Protein AF-A0A7S2YYM2-F1 (afdb_monomer)

Mean predicted aligned error: 9.31 Å

Secondary structure (DSSP, 8-state):
-PPPPPTTTTS-HHHHHHTTT--HHHH--GGG-HHHHHHHHHHHHHHTTSSS-S---S-GGG-HHHHHHHHHHHHHHHHHHHHHHHHHHHHHHHTTT-TTHHHH--SHHHHHHHHHHH----

Organism: NCBI:txid464258

InterPro domains:
  IPR002687 Nop domain [PF01798] (78-121)
  IPR012976 NOSIC [SM00931] (68-120)
  IPR027105 U4/U6 small nuclear ribonucleoprotein Prp31 [PTHR13904] (22-121)
  IPR036070 Nop domain superfamily [SSF89124] (62-121)

Sequence (122 aa):
GANPPPAGAGGDPAAAAFFLGKDVSEVSQLSGSDEYKALLQKVAEASKGKAVARAWTGPATEDPAYRLVLDCNETALEIENEVVNLHTFARGKYKPKFPELETLVHHPVDYARVVKKIGNET

Structure (mmCIF, N/CA/C/O backbone):
data_AF-A0A7S2YYM2-F1
#
_entry.id   AF-A0A7S2YYM2-F1
#
loop_
_atom_site.group_PDB
_atom_site.id
_atom_site.type_symbol
_atom_site.label_atom_id
_atom_site.label_alt_id
_atom_site.label_comp_id
_atom_site.label_asym_id
_atom_site.label_entity_id
_atom_site.label_seq_id
_atom_site.pdbx_PDB_ins_code
_atom_site.Cartn_x
_atom_site.Cartn_y
_atom_site.Cartn_z
_atom_site.occupancy
_atom_site.B_iso_or_equiv
_atom_site.auth_seq_id
_atom_site.auth_comp_id
_atom_site.auth_asym_id
_atom_site.auth_atom_id
_atom_site.pdbx_PDB_model_num
ATOM 1 N N . GLY A 1 1 ? -3.454 21.615 -3.574 1.00 36.00 1 GLY A N 1
ATOM 2 C CA . GLY A 1 1 ? -2.270 21.622 -2.701 1.00 36.00 1 GLY A CA 1
ATOM 3 C C . GLY A 1 1 ? -2.669 21.098 -1.345 1.00 36.00 1 GLY A C 1
ATOM 4 O O . GLY A 1 1 ? -3.088 21.885 -0.511 1.00 36.00 1 GLY A O 1
ATOM 5 N N . ALA A 1 2 ? -2.630 19.781 -1.163 1.00 43.91 2 ALA A N 1
ATOM 6 C CA . ALA A 1 2 ? -2.796 19.164 0.146 1.00 43.91 2 ALA A CA 1
ATOM 7 C C . ALA A 1 2 ? -1.392 18.934 0.711 1.00 43.91 2 ALA A C 1
ATOM 9 O O . ALA A 1 2 ? -0.529 18.407 0.013 1.00 43.91 2 ALA A O 1
ATOM 10 N N . ASN A 1 3 ? -1.150 19.408 1.930 1.00 47.50 3 ASN A N 1
ATOM 11 C CA . ASN A 1 3 ? 0.111 19.183 2.624 1.00 47.50 3 ASN A CA 1
ATOM 12 C C . ASN A 1 3 ? 0.214 17.670 2.898 1.00 47.50 3 ASN A C 1
ATOM 14 O O . ASN A 1 3 ? -0.735 17.132 3.486 1.00 47.50 3 ASN A O 1
ATOM 18 N N . PRO A 1 4 ? 1.267 16.968 2.438 1.00 52.34 4 PRO A N 1
ATOM 19 C CA . PRO A 1 4 ? 1.390 15.538 2.678 1.00 52.34 4 PRO A CA 1
ATOM 20 C C . PRO A 1 4 ? 1.364 15.259 4.188 1.00 52.34 4 PRO A C 1
ATOM 22 O O . PRO A 1 4 ? 1.848 16.082 4.975 1.00 52.34 4 PRO A O 1
ATOM 25 N N . PRO A 1 5 ? 0.769 14.134 4.626 1.00 54.03 5 PRO A N 1
ATOM 26 C CA . PRO A 1 5 ? 0.827 13.750 6.028 1.00 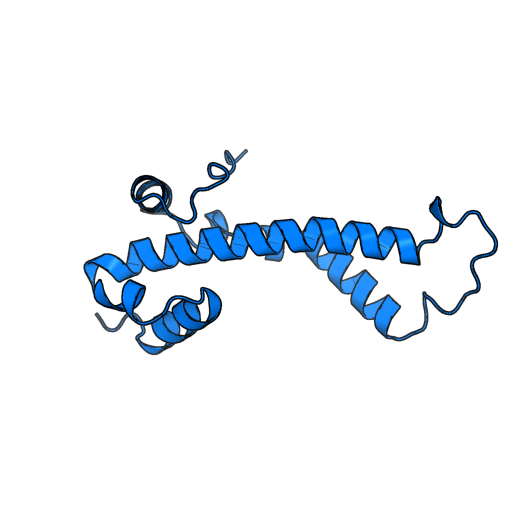54.03 5 PRO A CA 1
ATOM 27 C C . PRO A 1 5 ? 2.297 13.638 6.468 1.00 54.03 5 PRO A C 1
ATOM 29 O O . PRO A 1 5 ? 3.151 13.260 5.661 1.00 54.03 5 PRO A O 1
ATOM 32 N N . PRO A 1 6 ? 2.618 13.978 7.729 1.00 51.97 6 PRO A N 1
ATOM 33 C CA . PRO A 1 6 ? 3.987 13.909 8.218 1.00 51.97 6 PRO A CA 1
ATOM 34 C C . PRO A 1 6 ? 4.531 12.484 8.057 1.00 51.97 6 PRO A C 1
ATOM 36 O O . PRO A 1 6 ? 3.915 11.514 8.507 1.00 51.97 6 PRO A O 1
ATOM 39 N N . ALA A 1 7 ? 5.687 12.365 7.402 1.00 45.94 7 ALA A N 1
ATOM 40 C CA . ALA A 1 7 ? 6.389 11.098 7.247 1.00 45.94 7 ALA A CA 1
ATOM 41 C C . ALA A 1 7 ? 6.653 10.491 8.638 1.00 45.94 7 ALA A C 1
ATOM 43 O O . ALA A 1 7 ? 7.264 11.136 9.488 1.00 45.94 7 ALA A O 1
ATOM 44 N N . GLY A 1 8 ? 6.154 9.275 8.888 1.00 48.75 8 GLY A N 1
ATOM 45 C CA . GLY A 1 8 ? 6.271 8.599 10.192 1.00 48.75 8 GLY A CA 1
ATOM 46 C C . GLY A 1 8 ? 5.006 8.588 11.065 1.00 48.75 8 GLY A C 1
ATOM 47 O O . GLY A 1 8 ? 5.042 8.088 12.185 1.00 48.75 8 GLY A O 1
ATOM 48 N N . ALA A 1 9 ? 3.866 9.055 10.553 1.00 50.94 9 ALA A N 1
ATOM 49 C CA . ALA A 1 9 ? 2.562 9.081 11.231 1.00 50.94 9 ALA A CA 1
ATOM 50 C C . ALA A 1 9 ? 1.961 7.714 11.655 1.00 50.94 9 ALA A C 1
ATOM 52 O O . ALA A 1 9 ? 0.904 7.681 12.286 1.00 50.94 9 ALA A O 1
ATOM 53 N N . GLY A 1 10 ? 2.587 6.579 11.326 1.00 46.06 10 GLY A N 1
ATOM 54 C CA . GLY A 1 10 ? 2.022 5.237 11.549 1.00 46.06 10 GLY A CA 1
ATOM 55 C C . GLY A 1 10 ? 1.799 4.841 13.018 1.00 46.06 10 GLY A C 1
ATOM 56 O O . GLY A 1 10 ? 1.039 3.912 13.294 1.00 46.06 10 GLY A O 1
ATOM 57 N N . GLY A 1 11 ? 2.430 5.544 13.967 1.00 48.16 11 GLY A N 1
ATOM 58 C CA . GLY A 1 11 ? 2.374 5.216 15.398 1.00 48.16 11 GLY A CA 1
ATOM 59 C C . GLY A 1 11 ? 1.937 6.342 16.340 1.00 48.16 11 GLY A C 1
ATOM 60 O O . GLY A 1 11 ? 1.731 6.072 17.520 1.00 48.16 11 GLY A O 1
ATOM 61 N N . ASP A 1 12 ? 1.792 7.582 15.864 1.00 56.94 12 ASP A N 1
ATOM 62 C CA . ASP A 1 12 ? 1.584 8.738 16.745 1.00 56.94 12 ASP A CA 1
ATOM 63 C C . ASP A 1 12 ? 0.081 9.021 16.975 1.00 56.94 12 ASP A C 1
ATOM 65 O O . ASP A 1 12 ? -0.657 9.235 16.006 1.00 56.94 12 ASP A O 1
ATOM 69 N N . PRO A 1 13 ? -0.417 9.069 18.227 1.00 58.00 13 PRO A N 1
ATOM 70 C CA . PRO A 1 13 ? -1.791 9.487 18.519 1.00 58.00 13 PRO A CA 1
ATOM 71 C C . PRO A 1 13 ? -2.145 10.885 17.976 1.00 58.00 13 PRO A C 1
ATOM 73 O O . PRO A 1 13 ? -3.315 11.130 17.676 1.00 58.00 13 PRO A O 1
ATOM 76 N N . ALA A 1 14 ? -1.173 11.782 17.787 1.00 59.84 14 ALA A N 1
ATOM 77 C CA . ALA A 1 14 ? -1.386 13.081 17.147 1.00 59.84 14 ALA A CA 1
ATOM 78 C C . ALA A 1 14 ? -1.699 12.956 15.643 1.00 59.84 14 ALA A C 1
ATOM 80 O O . ALA A 1 14 ? -2.472 13.749 15.102 1.00 59.84 14 ALA A O 1
ATOM 81 N N . ALA A 1 15 ? -1.176 11.929 14.967 1.00 62.06 15 ALA A N 1
ATOM 82 C CA . ALA A 1 15 ? -1.476 11.677 13.561 1.00 62.06 15 ALA A CA 1
ATOM 83 C C . ALA A 1 15 ? -2.910 11.175 13.349 1.00 62.06 15 ALA A C 1
ATOM 85 O O . ALA A 1 15 ? -3.544 11.527 12.360 1.00 62.06 15 ALA A O 1
ATOM 86 N N . ALA A 1 16 ? -3.474 10.421 14.296 1.00 61.00 16 ALA A N 1
ATOM 87 C CA . ALA A 1 16 ? -4.887 10.040 14.236 1.00 61.00 16 ALA A CA 1
ATOM 88 C C . ALA A 1 16 ? -5.812 11.272 14.267 1.00 61.00 16 ALA A C 1
ATOM 90 O O . ALA A 1 16 ? -6.849 11.285 13.602 1.00 61.00 16 ALA A O 1
ATOM 91 N N . ALA A 1 17 ? -5.414 12.335 14.977 1.00 66.56 17 ALA A N 1
ATOM 92 C CA . ALA A 1 17 ? -6.174 13.578 15.018 1.00 66.56 17 ALA A CA 1
ATOM 93 C C . ALA A 1 17 ? -6.147 14.347 13.685 1.00 66.56 17 ALA A C 1
ATOM 95 O O . ALA A 1 17 ? -7.142 14.971 13.326 1.00 66.56 17 ALA A O 1
ATOM 96 N N . PHE A 1 18 ? -5.063 14.246 12.905 1.00 70.81 18 PHE A N 1
ATOM 97 C CA . PHE A 1 18 ? -4.971 14.830 11.556 1.00 70.81 18 PHE A CA 1
ATOM 98 C C . PHE A 1 18 ? -6.033 14.283 10.588 1.00 70.81 18 PHE A C 1
ATOM 100 O O . PHE A 1 18 ? -6.407 14.942 9.615 1.00 70.81 18 PHE A O 1
ATOM 107 N N . PHE A 1 19 ? -6.512 13.070 10.854 1.00 70.56 19 PHE A N 1
ATOM 108 C CA . PHE A 1 19 ? -7.483 12.359 10.034 1.00 70.56 19 PHE A CA 1
ATOM 109 C C . PHE A 1 19 ? -8.937 12.524 10.513 1.00 70.56 19 PHE A C 1
ATOM 111 O O . PHE A 1 19 ? -9.860 12.049 9.845 1.00 70.56 19 PHE A O 1
ATOM 118 N N . LEU A 1 20 ? -9.171 13.214 11.637 1.00 69.75 20 LEU A N 1
ATOM 119 C CA . LEU A 1 20 ? -10.518 13.529 12.120 1.00 69.75 20 LEU A CA 1
ATOM 120 C C . LEU A 1 20 ? -11.253 14.421 11.111 1.00 69.75 20 LEU A C 1
ATOM 122 O O . LEU A 1 20 ? -10.741 15.451 10.685 1.00 69.75 20 LEU A O 1
ATOM 126 N N . GLY A 1 21 ? -12.472 14.023 10.742 1.00 73.50 21 GLY A N 1
ATOM 127 C CA . GLY A 1 21 ? -13.319 14.771 9.807 1.00 73.50 21 GLY A CA 1
ATOM 128 C C . GLY A 1 21 ? -12.967 14.613 8.326 1.00 73.50 21 GLY A C 1
ATOM 129 O O . GLY A 1 21 ? -13.702 15.140 7.503 1.00 73.50 21 GLY A O 1
ATOM 130 N N . LYS A 1 22 ? -11.906 13.868 7.986 1.00 80.94 22 LYS A N 1
ATOM 131 C CA . LYS A 1 22 ? -11.554 13.564 6.593 1.00 80.94 22 LYS A CA 1
ATOM 132 C C . LYS A 1 22 ? -12.325 12.364 6.052 1.00 80.94 22 LYS A C 1
ATOM 134 O O . LYS A 1 22 ? -12.700 11.447 6.805 1.00 80.94 22 LYS A O 1
ATOM 139 N N . ASP A 1 23 ? -12.485 12.354 4.737 1.00 84.06 23 ASP A N 1
ATOM 140 C CA . ASP A 1 23 ? -12.929 11.196 3.967 1.00 84.06 23 ASP A CA 1
ATOM 141 C C . ASP A 1 23 ? -11.752 10.415 3.374 1.00 84.06 23 ASP A C 1
ATOM 143 O O . ASP A 1 23 ? -10.638 10.916 3.230 1.00 84.06 23 ASP A O 1
ATOM 147 N N . VAL A 1 24 ? -11.998 9.155 3.008 1.00 83.06 24 VAL A N 1
ATOM 148 C CA . VAL A 1 24 ? -10.960 8.249 2.479 1.00 83.06 24 VAL A CA 1
ATOM 149 C C . VAL A 1 24 ? -10.282 8.824 1.230 1.00 83.06 24 VAL A C 1
ATOM 151 O O . VAL A 1 24 ? -9.072 8.684 1.083 1.00 83.06 24 VAL A O 1
ATOM 154 N N . SER A 1 25 ? -11.027 9.529 0.375 1.00 81.88 25 SER A N 1
ATOM 155 C CA . SER A 1 25 ? -10.508 10.187 -0.835 1.00 81.88 25 SER A CA 1
ATOM 156 C C . SER A 1 25 ? -9.526 11.331 -0.559 1.00 81.88 25 SER A C 1
ATOM 158 O O . SER A 1 25 ? -8.786 11.739 -1.449 1.00 81.88 25 SER A O 1
ATOM 160 N N . GLU A 1 26 ? -9.518 11.879 0.656 1.00 82.31 26 GLU A N 1
ATOM 161 C CA . GLU A 1 26 ? -8.543 12.891 1.080 1.00 82.31 26 GLU A CA 1
ATOM 162 C C . GLU A 1 26 ? -7.286 12.269 1.702 1.00 82.31 26 GLU A C 1
ATOM 164 O O . GLU A 1 26 ? -6.290 12.961 1.912 1.00 82.31 26 GLU A O 1
ATOM 169 N N . VAL A 1 27 ? -7.341 10.976 2.030 1.00 81.81 27 VAL A N 1
ATOM 170 C CA . VAL A 1 27 ? -6.273 10.227 2.709 1.00 81.81 27 VAL A CA 1
ATOM 171 C C . VAL A 1 27 ? -5.526 9.303 1.747 1.00 81.81 27 VAL A C 1
ATOM 173 O O . VAL A 1 27 ? -4.347 9.038 1.962 1.00 81.81 27 VAL A O 1
ATOM 176 N N . SER A 1 28 ? -6.196 8.844 0.689 1.00 85.69 28 SER A N 1
ATOM 177 C CA . SER A 1 28 ? -5.627 8.044 -0.395 1.00 85.69 28 SER A CA 1
ATOM 178 C C . SER A 1 28 ? -6.031 8.655 -1.732 1.00 85.69 28 SER A C 1
ATOM 180 O O . SER A 1 28 ? -7.216 8.820 -2.025 1.00 85.69 28 SER A O 1
ATOM 182 N N . GLN A 1 29 ? -5.027 9.019 -2.523 1.00 88.75 29 GLN A N 1
ATOM 183 C CA . GLN A 1 29 ? -5.185 9.663 -3.828 1.00 88.75 29 GLN A CA 1
ATOM 184 C C . GLN A 1 29 ? -4.483 8.876 -4.936 1.00 88.75 29 GLN A C 1
ATOM 186 O O . GLN A 1 29 ? -4.901 8.963 -6.090 1.00 88.75 29 GLN A O 1
ATOM 191 N N . LEU A 1 30 ? -3.479 8.064 -4.589 1.00 87.69 30 LEU A N 1
ATOM 192 C CA . LEU A 1 30 ? -2.657 7.302 -5.525 1.00 87.69 30 LEU A CA 1
ATOM 193 C C . LEU A 1 30 ? -3.503 6.389 -6.406 1.00 87.69 30 LEU A C 1
ATOM 195 O O . LEU A 1 30 ? -3.410 6.441 -7.625 1.00 87.69 30 LEU A O 1
ATOM 199 N N . SER A 1 31 ? -4.402 5.605 -5.807 1.00 84.06 31 SER A N 1
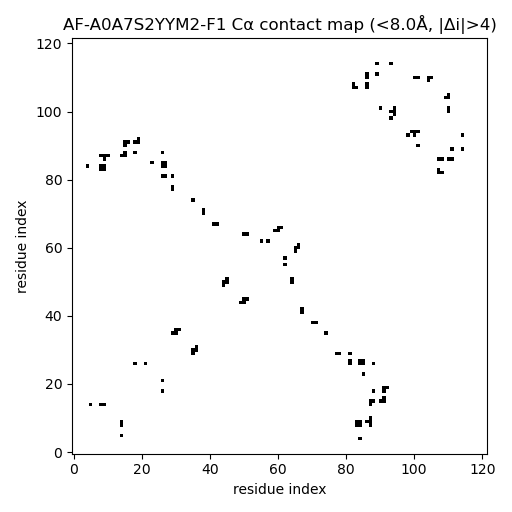ATOM 200 C CA . SER A 1 31 ? -5.275 4.692 -6.561 1.00 84.06 31 SER A CA 1
ATOM 201 C C . SER A 1 31 ? -6.178 5.404 -7.583 1.00 84.06 31 SER A C 1
ATOM 203 O O . SER A 1 31 ? -6.595 4.806 -8.578 1.00 84.06 31 SER A O 1
ATOM 205 N N . GLY A 1 32 ? -6.470 6.687 -7.350 1.00 85.50 32 GLY A N 1
ATOM 206 C CA . GLY A 1 32 ? -7.246 7.541 -8.241 1.00 85.50 32 GLY A CA 1
ATOM 207 C C . GLY A 1 32 ? -6.412 8.284 -9.285 1.00 85.50 32 GLY A C 1
ATOM 208 O O . GLY A 1 32 ? -7.009 8.798 -10.237 1.00 85.50 32 GLY A O 1
ATOM 209 N N . SER A 1 33 ? -5.083 8.334 -9.140 1.00 91.38 33 SER A N 1
ATOM 210 C CA . SER A 1 33 ? -4.209 9.118 -10.012 1.00 91.38 33 SER A CA 1
ATOM 211 C C . SER A 1 33 ? -4.091 8.504 -11.404 1.00 91.38 33 SER A C 1
ATOM 213 O O . SER A 1 33 ? -4.211 7.289 -11.605 1.00 91.38 33 SER A O 1
ATOM 215 N N . ASP A 1 34 ? -3.891 9.364 -12.398 1.00 91.69 34 ASP A N 1
ATOM 216 C CA . ASP A 1 34 ? -3.727 8.911 -13.774 1.00 91.69 34 ASP A CA 1
ATOM 217 C C . ASP A 1 34 ? -2.347 8.280 -13.987 1.00 91.69 34 ASP A C 1
ATOM 219 O O . ASP A 1 34 ? -2.240 7.329 -14.765 1.00 91.69 34 ASP A O 1
ATOM 223 N N . GLU A 1 35 ? -1.319 8.709 -13.239 1.00 89.69 35 GLU A N 1
ATOM 224 C CA . GLU A 1 35 ? -0.003 8.061 -13.266 1.00 89.69 35 GLU A CA 1
ATOM 225 C C . GLU A 1 35 ? -0.087 6.600 -12.806 1.00 89.69 35 GLU A C 1
ATOM 227 O O . GLU A 1 35 ? 0.422 5.707 -13.488 1.00 89.69 35 GLU A O 1
ATOM 232 N N . TYR A 1 36 ? -0.793 6.335 -11.701 1.00 92.50 36 TYR A N 1
ATOM 233 C CA . TYR A 1 36 ? -0.955 4.991 -11.151 1.00 92.50 36 TYR A CA 1
ATOM 234 C C . TYR A 1 36 ? -1.687 4.059 -12.123 1.00 92.50 36 TYR A C 1
ATOM 236 O O . TYR A 1 36 ? -1.233 2.946 -12.406 1.00 92.50 36 TYR A O 1
ATOM 244 N N . LYS A 1 37 ? -2.800 4.527 -12.705 1.00 93.81 37 LYS A N 1
ATOM 245 C CA . LYS A 1 37 ? -3.563 3.760 -13.707 1.00 93.81 37 LYS A CA 1
ATOM 246 C C . LYS A 1 37 ? -2.723 3.466 -14.948 1.00 93.81 37 LYS A C 1
ATOM 248 O O . LYS A 1 37 ? -2.745 2.339 -15.447 1.00 93.81 37 LYS A O 1
ATOM 253 N N . ALA A 1 38 ? -1.973 4.457 -15.432 1.00 93.62 38 ALA A N 1
ATOM 254 C CA . ALA A 1 38 ? -1.100 4.295 -16.588 1.00 93.62 38 ALA A CA 1
ATOM 255 C C . ALA A 1 38 ? 0.020 3.280 -16.311 1.00 93.62 38 ALA A C 1
ATOM 257 O O . ALA A 1 38 ? 0.317 2.445 -17.168 1.00 93.62 38 ALA A O 1
ATOM 258 N N . LEU A 1 39 ? 0.616 3.303 -15.115 1.00 93.44 39 LEU A N 1
ATOM 259 C CA . LEU A 1 39 ? 1.627 2.329 -14.711 1.00 93.44 39 LEU A CA 1
ATOM 260 C C . LEU A 1 39 ? 1.054 0.909 -14.651 1.00 93.44 39 LEU A C 1
ATOM 262 O O . LEU A 1 39 ? 1.628 -0.005 -15.244 1.00 93.44 39 LEU A O 1
ATOM 266 N N . LEU A 1 40 ? -0.107 0.717 -14.016 1.00 93.62 40 LEU A N 1
ATOM 267 C CA . LEU A 1 40 ? -0.772 -0.589 -13.972 1.00 93.62 40 LEU A CA 1
ATOM 268 C C . LEU A 1 40 ? -1.084 -1.128 -15.373 1.00 93.62 40 LEU A C 1
ATOM 270 O O . LEU A 1 40 ? -0.914 -2.324 -15.621 1.00 93.62 40 LEU A O 1
ATOM 274 N N . GLN A 1 41 ? -1.489 -0.261 -16.306 1.00 92.88 41 GLN A N 1
ATOM 275 C CA . GLN A 1 41 ? -1.687 -0.654 -17.699 1.00 92.88 41 GLN A CA 1
ATOM 276 C C . GLN A 1 41 ? -0.375 -1.134 -18.339 1.00 92.88 41 GLN A C 1
ATOM 278 O O . GLN A 1 41 ? -0.352 -2.221 -18.921 1.00 92.88 41 GLN A O 1
ATOM 283 N N . LYS A 1 42 ? 0.726 -0.385 -18.187 1.00 90.88 42 LYS A N 1
ATOM 284 C CA . LYS A 1 42 ? 2.052 -0.781 -18.702 1.00 90.88 42 LYS A CA 1
ATOM 285 C C . LYS A 1 42 ? 2.506 -2.127 -18.131 1.00 90.88 42 LYS A C 1
ATOM 287 O O . LYS A 1 42 ? 2.976 -2.983 -18.879 1.00 90.88 42 LYS A O 1
ATOM 292 N N . VAL A 1 43 ? 2.319 -2.356 -16.829 1.00 91.81 43 VAL A N 1
ATOM 293 C CA . VAL A 1 43 ? 2.638 -3.635 -16.166 1.00 91.81 43 VAL A CA 1
ATOM 294 C C . VAL A 1 43 ? 1.764 -4.774 -16.704 1.00 91.81 43 VAL A C 1
ATOM 296 O O . VAL A 1 43 ? 2.261 -5.867 -16.995 1.00 91.81 43 VAL A O 1
ATOM 299 N N . ALA A 1 44 ? 0.465 -4.537 -16.898 1.00 91.19 44 ALA A N 1
ATOM 300 C CA . ALA A 1 44 ? -0.455 -5.522 -17.465 1.00 91.19 44 ALA A CA 1
ATOM 301 C C . ALA A 1 44 ? -0.111 -5.883 -18.922 1.00 91.19 44 ALA A C 1
ATOM 303 O O . ALA A 1 44 ? -0.309 -7.020 -19.348 1.00 91.19 44 ALA A O 1
ATOM 304 N N . GLU A 1 45 ? 0.400 -4.936 -19.705 1.00 88.12 45 GLU A N 1
ATOM 305 C CA . GLU A 1 45 ? 0.872 -5.175 -21.072 1.00 88.12 45 GLU A CA 1
ATOM 306 C C . GLU A 1 45 ? 2.220 -5.913 -21.095 1.00 88.12 45 GLU A C 1
ATOM 308 O O . GLU A 1 45 ? 2.392 -6.864 -21.866 1.00 88.12 45 GLU A O 1
ATOM 313 N N . ALA A 1 46 ? 3.151 -5.534 -20.214 1.00 85.75 46 ALA A N 1
ATOM 314 C CA . ALA A 1 46 ? 4.460 -6.169 -20.083 1.00 85.75 46 ALA A CA 1
ATOM 315 C C . ALA A 1 46 ? 4.359 -7.629 -19.611 1.00 85.75 46 ALA A C 1
ATOM 317 O O . ALA A 1 46 ? 4.997 -8.510 -20.189 1.00 85.75 46 ALA A O 1
ATOM 318 N N . SER A 1 47 ? 3.498 -7.907 -18.628 1.00 84.31 47 SER A N 1
ATOM 319 C CA . SER A 1 47 ? 3.255 -9.259 -18.093 1.00 84.31 47 SER A CA 1
ATOM 320 C C . SER A 1 47 ? 2.609 -10.218 -19.100 1.00 84.31 47 SER A C 1
ATOM 322 O O . SER A 1 47 ? 2.782 -11.430 -18.993 1.00 84.31 47 SER A O 1
ATOM 324 N N . LYS A 1 48 ? 1.934 -9.700 -20.135 1.00 84.69 48 LYS A N 1
ATOM 325 C CA . LYS A 1 48 ? 1.404 -10.493 -21.262 1.00 84.69 48 LYS A CA 1
ATOM 326 C C . LYS A 1 48 ? 2.479 -10.899 -22.284 1.00 84.69 48 LYS A C 1
ATOM 328 O O . LYS A 1 48 ? 2.144 -11.461 -23.325 1.00 84.69 48 LYS A O 1
ATOM 333 N N . GLY A 1 49 ? 3.756 -10.597 -22.030 1.00 65.94 49 GLY A N 1
ATOM 334 C CA . GLY A 1 49 ? 4.900 -11.083 -22.811 1.00 65.94 49 GLY A CA 1
ATOM 335 C C . GLY A 1 49 ? 5.161 -10.364 -24.140 1.00 65.94 49 GLY A C 1
ATOM 336 O O . GLY A 1 49 ? 6.089 -10.735 -24.851 1.00 65.94 49 GLY A O 1
ATOM 337 N N . LYS A 1 50 ? 4.387 -9.328 -24.496 1.00 54.50 50 LYS A N 1
ATOM 338 C CA . LYS A 1 50 ? 4.527 -8.630 -25.791 1.00 54.50 50 LYS A CA 1
ATOM 339 C C . LYS A 1 50 ? 5.561 -7.498 -25.799 1.00 54.50 50 LYS A C 1
ATOM 341 O O . LYS A 1 50 ? 6.094 -7.199 -26.862 1.00 54.50 50 LYS A O 1
ATOM 346 N N . ALA A 1 51 ? 5.852 -6.881 -24.652 1.00 53.84 51 ALA A N 1
ATOM 347 C CA . ALA A 1 51 ? 6.752 -5.723 -24.579 1.00 53.84 51 ALA A CA 1
ATOM 348 C C . ALA A 1 51 ? 8.198 -6.084 -24.182 1.00 53.84 51 ALA A C 1
ATOM 350 O O . ALA A 1 51 ? 9.132 -5.450 -24.659 1.00 53.84 51 ALA A O 1
ATOM 351 N N . VAL A 1 52 ? 8.389 -7.129 -23.366 1.00 52.84 52 VAL A N 1
ATOM 352 C CA . VAL A 1 52 ? 9.704 -7.508 -22.797 1.00 52.84 52 VAL A CA 1
ATOM 353 C C . VAL A 1 52 ? 10.489 -8.474 -23.701 1.00 52.84 52 VAL A C 1
ATOM 355 O O . VAL A 1 52 ? 11.696 -8.623 -23.568 1.00 52.84 52 VAL A O 1
ATOM 358 N N . ALA A 1 53 ? 9.824 -9.124 -24.663 1.00 51.31 53 ALA A N 1
ATOM 359 C CA . ALA A 1 53 ? 10.452 -10.115 -25.543 1.00 51.31 53 ALA A CA 1
ATOM 360 C C . ALA A 1 53 ? 11.227 -9.511 -26.730 1.00 51.31 53 ALA A C 1
ATOM 362 O O . ALA A 1 53 ? 11.880 -10.240 -27.478 1.00 51.31 53 ALA A O 1
ATOM 363 N N . ARG A 1 54 ? 11.160 -8.191 -26.945 1.00 59.00 54 ARG A N 1
ATOM 364 C CA . ARG A 1 54 ? 11.955 -7.546 -27.989 1.00 59.00 54 ARG A CA 1
ATOM 365 C C . ARG A 1 54 ? 13.347 -7.318 -27.413 1.00 59.00 54 ARG A C 1
ATOM 367 O O . ARG A 1 54 ? 13.499 -6.456 -26.560 1.00 59.00 54 ARG A O 1
ATOM 374 N N . ALA A 1 55 ? 14.325 -8.115 -27.851 1.00 67.69 55 ALA A N 1
ATOM 375 C CA . ALA A 1 55 ? 15.717 -7.994 -27.424 1.00 67.69 55 ALA A CA 1
ATOM 376 C C . ALA A 1 55 ? 16.174 -6.535 -27.570 1.00 67.69 55 ALA A C 1
ATOM 378 O O . ALA A 1 55 ? 16.372 -6.046 -28.684 1.00 67.69 55 ALA A O 1
ATOM 379 N N . TRP A 1 56 ? 16.251 -5.823 -26.448 1.00 75.69 56 TRP A N 1
ATOM 380 C CA . TRP A 1 56 ? 16.753 -4.463 -26.411 1.00 75.69 56 TRP A CA 1
ATOM 381 C C . TRP A 1 56 ? 18.250 -4.517 -26.705 1.00 75.69 56 TRP A C 1
ATOM 383 O O . TRP A 1 56 ? 19.000 -5.215 -26.028 1.00 75.69 56 TRP A O 1
ATOM 393 N N . THR A 1 57 ? 18.683 -3.828 -27.758 1.00 78.56 57 THR A N 1
ATOM 394 C CA . THR A 1 57 ? 20.081 -3.846 -28.218 1.00 78.56 57 THR A CA 1
ATOM 395 C C . THR A 1 57 ? 20.858 -2.591 -27.816 1.00 78.56 57 THR A C 1
ATOM 397 O O . THR A 1 57 ? 21.996 -2.421 -28.246 1.00 78.56 57 THR A O 1
ATOM 400 N N . GLY A 1 58 ? 20.242 -1.685 -27.050 1.00 81.81 58 GLY A N 1
ATOM 401 C CA . GLY A 1 58 ? 20.864 -0.458 -26.549 1.00 81.81 58 GLY A CA 1
ATOM 402 C C . GLY A 1 58 ? 21.481 -0.622 -25.152 1.00 81.81 58 GLY A C 1
ATOM 403 O O . GLY A 1 58 ? 21.515 -1.727 -24.606 1.00 81.81 58 GLY A O 1
ATOM 404 N N . PRO A 1 59 ? 21.952 0.475 -24.531 1.00 83.62 59 PRO A N 1
ATOM 405 C CA . PRO A 1 59 ? 22.438 0.463 -23.153 1.00 83.62 59 PRO A CA 1
ATOM 406 C C . PRO A 1 59 ? 21.358 -0.018 -22.172 1.00 83.62 59 PRO A C 1
ATOM 408 O O . PRO A 1 59 ? 20.196 0.369 -22.287 1.00 83.62 59 PRO A O 1
ATOM 411 N N . ALA A 1 60 ? 21.734 -0.806 -21.162 1.00 75.62 60 ALA A N 1
ATOM 412 C CA . ALA A 1 60 ? 20.790 -1.331 -20.165 1.00 75.62 60 ALA A CA 1
ATOM 413 C C . ALA A 1 60 ? 20.057 -0.225 -19.373 1.00 75.62 60 ALA A C 1
ATOM 415 O O . ALA A 1 60 ? 18.915 -0.402 -18.965 1.00 75.62 60 ALA A O 1
ATOM 416 N N . THR A 1 61 ? 20.674 0.950 -19.202 1.00 77.44 61 THR A N 1
ATOM 417 C CA . THR A 1 61 ? 20.072 2.128 -18.541 1.00 77.44 61 THR A CA 1
ATOM 418 C C . THR A 1 61 ? 18.914 2.757 -19.324 1.00 77.44 61 THR A C 1
ATOM 420 O O . THR A 1 61 ? 18.181 3.600 -18.795 1.00 77.44 61 THR A O 1
ATOM 423 N N . GLU A 1 62 ? 18.764 2.378 -20.589 1.00 81.56 62 GLU A N 1
ATOM 424 C CA . GLU A 1 62 ? 17.712 2.827 -21.499 1.00 81.56 62 GLU A CA 1
ATOM 425 C C . GLU A 1 62 ? 16.709 1.709 -21.815 1.00 81.56 62 GLU A C 1
ATOM 427 O O . GLU A 1 62 ? 15.753 1.948 -22.547 1.00 81.56 62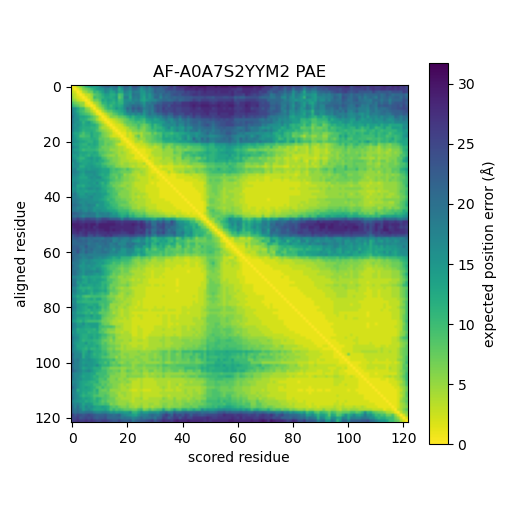 GLU A O 1
ATOM 432 N N . ASP A 1 63 ? 16.893 0.512 -21.242 1.00 85.44 63 ASP 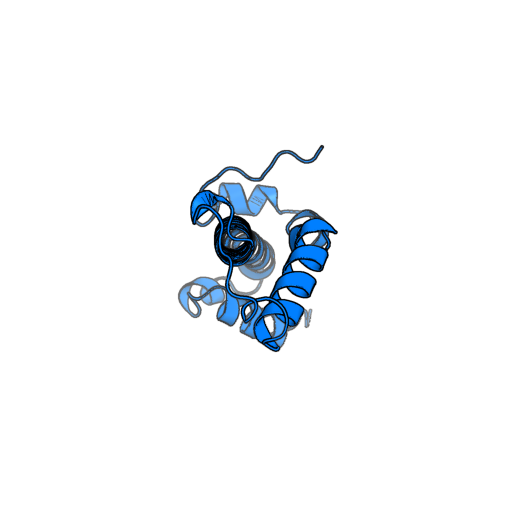A N 1
ATOM 433 C CA . ASP A 1 63 ? 15.966 -0.602 -21.415 1.00 85.44 63 ASP A CA 1
ATOM 434 C C . ASP A 1 63 ? 14.579 -0.220 -20.850 1.00 85.44 63 ASP A C 1
ATOM 436 O O . ASP A 1 63 ? 14.452 0.067 -19.650 1.00 85.44 63 ASP A O 1
ATOM 440 N N . PRO A 1 64 ? 13.519 -0.224 -21.680 1.00 85.06 64 PRO A N 1
ATOM 441 C CA . PRO A 1 64 ? 12.161 0.073 -21.237 1.00 85.06 64 PRO A CA 1
ATOM 442 C C . PRO A 1 64 ? 11.664 -0.842 -20.109 1.00 85.06 64 PRO A C 1
ATOM 444 O O . PRO A 1 64 ? 10.885 -0.396 -19.267 1.00 85.06 64 PRO A O 1
ATOM 447 N N . ALA A 1 65 ? 12.112 -2.101 -20.062 1.00 84.50 65 ALA A N 1
ATOM 448 C CA . ALA A 1 65 ? 11.767 -3.027 -18.989 1.00 84.50 65 ALA A CA 1
ATOM 449 C C . ALA A 1 65 ? 12.440 -2.628 -17.670 1.00 84.50 65 ALA A C 1
ATOM 451 O O . ALA A 1 65 ? 11.795 -2.645 -16.624 1.00 84.50 65 ALA A O 1
ATOM 452 N N . TYR A 1 66 ? 13.706 -2.202 -17.718 1.00 88.19 66 TYR A N 1
ATOM 453 C CA . TYR A 1 66 ? 14.408 -1.694 -16.539 1.00 88.19 66 TYR A CA 1
ATOM 454 C C . TYR A 1 66 ? 13.754 -0.414 -16.004 1.00 88.19 66 TYR A C 1
ATOM 456 O O . TYR A 1 66 ? 13.530 -0.28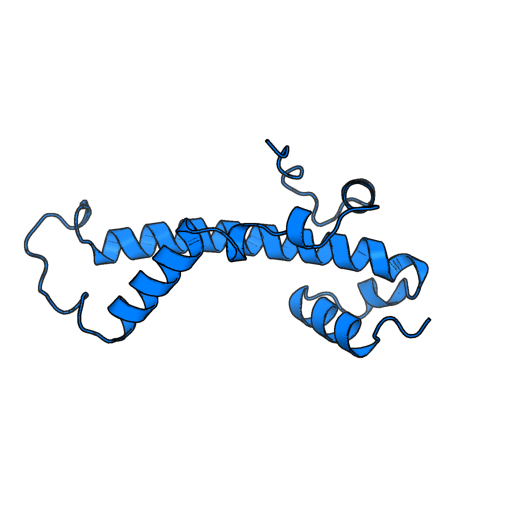9 -14.801 1.00 88.19 66 TYR A O 1
ATOM 464 N N . ARG A 1 67 ? 13.372 0.511 -16.896 1.00 89.44 67 ARG A N 1
ATOM 465 C CA . ARG A 1 67 ? 12.636 1.729 -16.518 1.00 89.44 67 ARG A CA 1
ATOM 466 C C . ARG A 1 67 ? 11.299 1.413 -15.863 1.00 89.44 67 ARG A C 1
ATOM 468 O O . ARG A 1 67 ? 11.021 1.946 -14.799 1.00 89.44 67 ARG A O 1
ATOM 475 N N . LEU A 1 68 ? 10.533 0.481 -16.431 1.00 90.75 68 LEU A N 1
ATOM 476 C CA . LEU A 1 68 ? 9.270 0.047 -15.839 1.00 90.75 68 LEU A CA 1
ATOM 477 C C . LEU A 1 68 ? 9.458 -0.519 -14.423 1.00 90.75 68 LEU A C 1
ATOM 479 O O . LEU A 1 68 ? 8.627 -0.261 -13.561 1.00 90.75 68 LEU A O 1
ATOM 483 N N . VAL A 1 69 ? 10.539 -1.263 -14.161 1.00 91.38 69 VAL A N 1
ATOM 484 C CA . VAL A 1 69 ? 10.833 -1.789 -12.815 1.00 91.38 69 VAL A CA 1
ATOM 485 C C . VAL A 1 69 ? 11.146 -0.665 -11.825 1.00 91.38 69 VAL A C 1
ATOM 487 O O . VAL A 1 69 ? 10.685 -0.723 -10.688 1.00 91.38 69 VAL A O 1
ATOM 490 N N . LEU A 1 70 ? 11.894 0.363 -12.237 1.00 92.50 70 LEU A N 1
ATOM 491 C CA . LEU A 1 70 ? 12.152 1.528 -11.385 1.00 92.50 70 LEU A CA 1
ATOM 492 C C . LEU A 1 70 ? 10.857 2.273 -11.043 1.00 92.50 70 LEU A C 1
ATOM 494 O O . LEU A 1 70 ? 10.614 2.519 -9.863 1.00 92.50 70 LEU A O 1
ATOM 498 N N . ASP A 1 71 ? 10.011 2.535 -12.043 1.00 92.81 71 ASP A N 1
ATOM 499 C CA . ASP A 1 71 ? 8.703 3.170 -11.842 1.00 92.81 71 ASP A CA 1
ATOM 500 C C . ASP A 1 71 ? 7.830 2.328 -10.886 1.00 92.81 71 ASP A C 1
ATOM 502 O O . ASP A 1 71 ? 7.205 2.856 -9.968 1.00 92.81 71 ASP A O 1
ATOM 506 N N . CYS A 1 72 ? 7.832 0.994 -11.040 1.00 94.38 72 CYS A N 1
ATOM 507 C CA . CYS A 1 72 ? 7.130 0.087 -10.123 1.00 94.38 72 CYS A CA 1
ATOM 508 C C . CYS A 1 72 ? 7.619 0.220 -8.678 1.00 94.38 72 CYS A C 1
ATOM 510 O O . CYS A 1 72 ? 6.803 0.177 -7.761 1.00 94.38 72 CYS A O 1
ATOM 512 N N . ASN A 1 73 ? 8.929 0.354 -8.467 1.00 94.69 73 ASN A N 1
ATOM 513 C CA . ASN A 1 73 ? 9.505 0.450 -7.127 1.00 94.69 73 ASN A CA 1
ATOM 514 C C . ASN A 1 73 ? 9.140 1.771 -6.443 1.00 94.69 73 ASN A C 1
ATOM 516 O O . ASN A 1 73 ? 8.820 1.773 -5.256 1.00 94.69 73 ASN A O 1
ATOM 520 N N . GLU A 1 74 ? 9.166 2.879 -7.184 1.00 94.25 74 GLU A N 1
ATOM 521 C CA . GLU A 1 74 ? 8.747 4.185 -6.670 1.00 94.25 74 GLU A CA 1
ATOM 522 C C . GLU A 1 74 ? 7.271 4.155 -6.259 1.00 94.25 74 GLU A C 1
ATOM 524 O O . GLU A 1 74 ? 6.937 4.451 -5.112 1.00 94.25 74 GLU A O 1
ATOM 529 N N . THR A 1 75 ? 6.394 3.671 -7.140 1.00 94.31 75 THR A N 1
ATOM 530 C CA . THR A 1 75 ? 4.970 3.533 -6.819 1.00 94.31 75 THR A CA 1
ATOM 531 C C . THR A 1 75 ? 4.715 2.529 -5.690 1.00 94.31 75 THR A C 1
ATOM 533 O O . THR A 1 75 ? 3.801 2.732 -4.895 1.00 94.31 75 THR A O 1
ATOM 536 N N . ALA A 1 76 ? 5.505 1.458 -5.561 1.00 93.38 76 ALA A N 1
ATOM 537 C CA . ALA A 1 76 ? 5.365 0.513 -4.451 1.00 93.38 76 ALA A CA 1
ATOM 538 C C . ALA A 1 76 ? 5.586 1.193 -3.091 1.00 93.38 76 ALA A C 1
ATOM 540 O O . ALA A 1 76 ? 4.813 0.961 -2.162 1.00 93.38 76 ALA A O 1
ATOM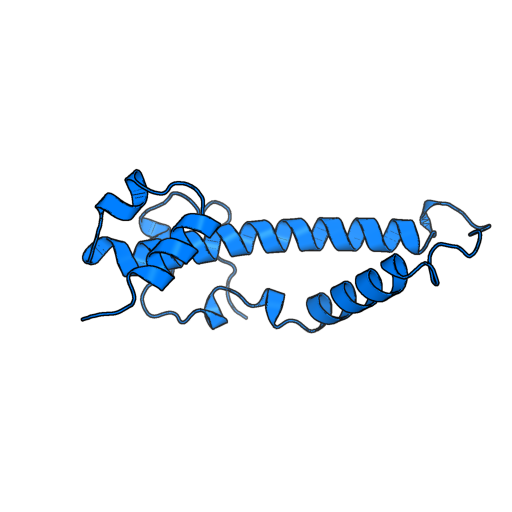 541 N N . LEU A 1 77 ? 6.572 2.090 -2.994 1.00 92.69 77 LEU A N 1
ATOM 542 C CA . LEU A 1 77 ? 6.808 2.880 -1.786 1.00 92.69 77 LEU A CA 1
ATOM 543 C C . LEU A 1 77 ? 5.635 3.826 -1.481 1.00 92.69 77 LEU A C 1
ATOM 545 O O . LEU A 1 77 ? 5.245 3.996 -0.325 1.00 92.69 77 LEU A O 1
ATOM 549 N N . GLU A 1 78 ? 5.038 4.437 -2.505 1.00 91.94 78 GLU A N 1
ATOM 550 C CA . GLU A 1 78 ? 3.840 5.267 -2.333 1.00 91.94 78 GLU A CA 1
ATOM 551 C C . GLU A 1 78 ? 2.642 4.447 -1.831 1.00 91.94 78 GLU A C 1
ATOM 553 O O . GLU A 1 78 ? 1.944 4.885 -0.913 1.00 91.94 78 GLU A O 1
ATOM 558 N N . ILE A 1 79 ? 2.445 3.228 -2.351 1.00 92.81 79 ILE A N 1
ATOM 559 C CA . ILE A 1 79 ? 1.418 2.295 -1.862 1.00 92.81 79 ILE A CA 1
ATOM 560 C C . ILE A 1 79 ? 1.653 1.964 -0.385 1.00 92.81 79 ILE A C 1
ATOM 562 O O . ILE A 1 79 ? 0.709 2.004 0.404 1.00 92.81 79 ILE A O 1
ATOM 566 N N . GLU A 1 80 ? 2.888 1.644 0.013 1.00 92.31 80 GLU A N 1
ATOM 567 C CA . GLU A 1 80 ? 3.221 1.342 1.412 1.00 92.31 80 GLU A CA 1
ATOM 568 C C . GLU A 1 80 ? 2.868 2.511 2.343 1.00 92.31 80 GLU A C 1
ATOM 570 O O . GLU A 1 80 ? 2.249 2.310 3.393 1.00 92.31 80 GLU A O 1
ATOM 575 N N . ASN A 1 81 ? 3.173 3.742 1.926 1.00 90.94 81 ASN A N 1
ATOM 576 C CA . ASN A 1 81 ? 2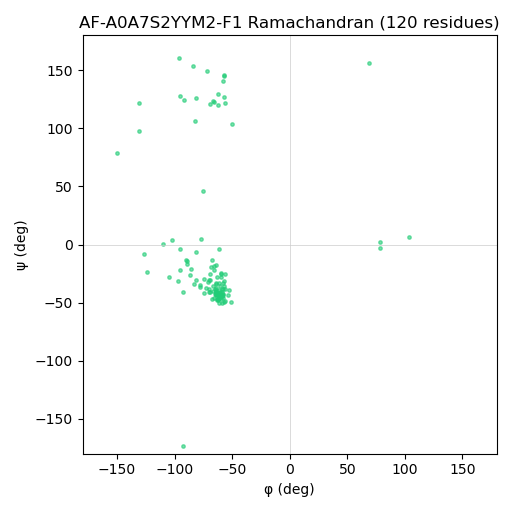.806 4.946 2.669 1.00 90.94 81 ASN A CA 1
ATOM 577 C C . ASN A 1 81 ? 1.282 5.121 2.778 1.00 90.94 81 ASN A C 1
ATOM 579 O O . ASN A 1 81 ? 0.770 5.429 3.858 1.00 90.94 81 ASN A O 1
ATOM 583 N N . GLU A 1 82 ? 0.532 4.895 1.696 1.00 90.88 82 GLU A N 1
ATOM 584 C CA . GLU A 1 82 ? -0.932 4.963 1.742 1.00 90.88 82 GLU A CA 1
ATOM 585 C C . GLU A 1 82 ? -1.544 3.885 2.638 1.00 90.88 82 GLU A C 1
ATOM 587 O O . GLU A 1 82 ? -2.486 4.175 3.376 1.00 90.88 82 GLU A O 1
ATOM 592 N N . VAL A 1 83 ? -1.003 2.663 2.640 1.00 91.88 83 VAL A N 1
ATOM 593 C CA . VAL A 1 83 ? -1.461 1.587 3.534 1.00 91.88 83 VAL A CA 1
ATOM 594 C C . VAL A 1 83 ? -1.325 2.006 4.996 1.00 91.88 83 VAL A C 1
ATOM 596 O O . VAL A 1 83 ? -2.262 1.815 5.777 1.00 91.88 83 VAL A O 1
ATOM 599 N N . VAL A 1 84 ? -0.200 2.623 5.369 1.00 90.62 84 VAL A N 1
ATOM 600 C CA . VAL A 1 84 ? 0.009 3.151 6.726 1.00 90.62 84 VAL A CA 1
ATOM 601 C C . VAL A 1 84 ? -0.992 4.265 7.040 1.00 90.62 84 VAL A C 1
ATOM 603 O O . VAL A 1 84 ? -1.641 4.225 8.086 1.00 90.62 84 VAL A O 1
ATOM 606 N N . ASN A 1 85 ? -1.181 5.223 6.129 1.00 88.25 85 ASN A N 1
ATOM 607 C CA . ASN A 1 85 ? -2.120 6.333 6.320 1.00 88.25 85 ASN A CA 1
ATOM 608 C C . ASN A 1 85 ? -3.567 5.845 6.486 1.00 88.25 85 ASN A C 1
ATOM 610 O O . ASN A 1 85 ? -4.265 6.268 7.409 1.00 88.25 85 ASN A O 1
ATOM 614 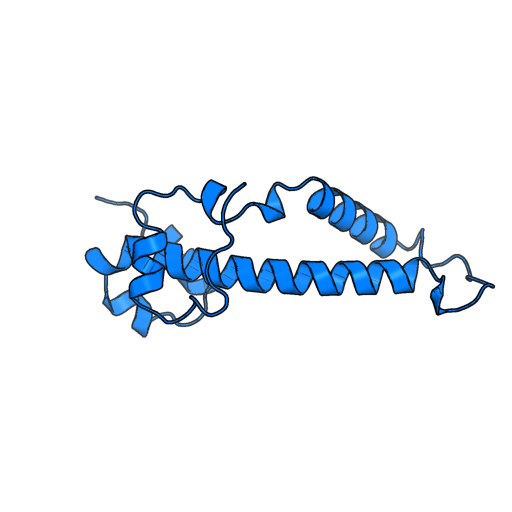N N . LEU A 1 86 ? -4.008 4.916 5.636 1.00 90.50 86 LEU A N 1
ATOM 615 C CA . LEU A 1 86 ? -5.338 4.311 5.701 1.00 90.50 86 LEU A CA 1
ATOM 616 C C . LEU A 1 86 ? -5.534 3.502 6.985 1.00 90.50 86 LEU A C 1
ATOM 618 O O . LEU A 1 86 ? -6.616 3.531 7.573 1.00 90.50 86 LEU A O 1
ATOM 622 N N . HIS A 1 87 ? -4.496 2.811 7.452 1.00 91.62 87 HIS A N 1
ATOM 623 C CA . HIS A 1 87 ? -4.547 2.086 8.715 1.00 91.62 87 HIS A CA 1
ATOM 624 C C . HIS A 1 87 ? -4.691 3.029 9.915 1.00 91.62 87 HIS A C 1
ATOM 626 O O . HIS A 1 87 ? -5.568 2.814 10.754 1.00 91.62 87 HIS A O 1
ATOM 632 N N . THR A 1 88 ? -3.906 4.109 9.970 1.00 89.12 88 THR A N 1
ATOM 633 C CA . THR A 1 88 ? -4.030 5.146 11.008 1.00 89.12 88 THR A CA 1
ATOM 634 C C . THR A 1 88 ? -5.402 5.824 10.962 1.00 89.12 88 THR A C 1
ATOM 636 O O . THR A 1 88 ? -6.032 6.010 12.005 1.00 89.12 88 THR A O 1
ATOM 639 N N . PHE A 1 89 ? -5.913 6.127 9.764 1.00 88.88 89 PHE A N 1
ATOM 640 C CA . PHE A 1 89 ? -7.261 6.663 9.562 1.00 88.88 89 PHE A CA 1
ATOM 641 C C . PHE A 1 89 ? -8.344 5.725 10.116 1.00 88.88 89 PHE A C 1
ATOM 643 O O . PHE A 1 89 ? -9.203 6.146 10.895 1.00 88.88 89 PHE A O 1
ATOM 650 N N . ALA A 1 90 ? -8.291 4.439 9.754 1.00 88.88 90 ALA A N 1
ATOM 651 C CA . ALA A 1 90 ? -9.253 3.442 10.215 1.00 88.88 90 ALA A CA 1
ATOM 652 C C . ALA A 1 90 ? -9.195 3.269 11.740 1.00 88.88 90 ALA A C 1
ATOM 654 O O . ALA A 1 90 ? -10.241 3.263 12.393 1.00 88.88 90 ALA A O 1
ATOM 655 N N . ARG A 1 91 ? -7.988 3.220 12.321 1.00 88.38 91 ARG A N 1
ATOM 656 C CA . ARG A 1 91 ? -7.788 3.187 13.778 1.00 88.38 91 ARG A CA 1
ATOM 657 C C . ARG A 1 91 ? -8.410 4.392 14.465 1.00 88.38 91 ARG A C 1
ATOM 659 O O . ARG A 1 91 ? -9.144 4.216 15.431 1.00 88.38 91 ARG A O 1
ATOM 666 N N . GLY A 1 92 ? -8.201 5.600 13.941 1.00 87.12 92 GLY A N 1
ATOM 667 C CA . GLY A 1 92 ? -8.813 6.817 14.480 1.00 87.12 92 GLY A CA 1
ATOM 668 C C . GLY A 1 92 ? -10.344 6.748 14.546 1.00 87.12 92 GLY A C 1
ATOM 669 O O . GLY A 1 92 ? -10.935 7.191 15.529 1.00 87.12 92 GLY A O 1
ATOM 670 N N . LYS A 1 93 ? -10.991 6.140 13.541 1.00 85.19 93 LYS A N 1
ATOM 671 C CA . LYS A 1 93 ? -12.460 6.006 13.485 1.00 85.19 93 LYS A CA 1
ATOM 672 C C . LYS A 1 93 ? -13.006 4.893 14.387 1.00 85.19 93 LYS A C 1
ATOM 674 O O . LYS A 1 93 ? -14.097 5.051 14.929 1.00 85.19 93 LYS A O 1
ATOM 679 N N . TYR A 1 94 ? -12.278 3.786 14.552 1.00 87.56 94 TYR A N 1
ATOM 680 C CA . TYR A 1 94 ? -12.757 2.613 15.301 1.00 87.56 94 TYR A CA 1
ATOM 681 C C . TYR A 1 94 ? -12.323 2.581 16.765 1.00 87.56 94 TYR A C 1
ATOM 683 O O . TYR A 1 94 ? -13.016 1.978 17.581 1.00 87.56 94 TYR A O 1
ATOM 691 N N . LYS A 1 95 ? -11.247 3.281 17.132 1.00 87.50 95 LYS A N 1
ATOM 692 C CA . LYS A 1 95 ? -10.753 3.358 18.514 1.00 87.50 95 LYS A CA 1
ATOM 693 C C . LYS A 1 95 ? -11.817 3.777 19.547 1.00 87.50 95 LYS A C 1
ATOM 695 O O . LYS A 1 95 ? -11.818 3.182 20.618 1.00 87.50 95 LYS A O 1
ATOM 700 N N . PRO A 1 96 ? -12.744 4.722 19.273 1.00 86.25 96 PRO A N 1
ATOM 701 C CA . PRO A 1 96 ? -13.812 5.060 20.221 1.00 86.25 96 PRO A CA 1
ATOM 702 C C . PRO A 1 96 ? -14.868 3.960 20.406 1.00 86.25 96 PRO A C 1
ATOM 704 O O . PRO A 1 96 ? -15.533 3.936 21.435 1.00 86.25 96 PRO A O 1
ATOM 707 N N . LYS A 1 97 ? -15.051 3.082 19.410 1.00 85.44 97 LYS A N 1
ATOM 708 C CA . LYS A 1 97 ? -16.060 2.010 19.425 1.00 85.44 97 LYS A CA 1
ATOM 709 C C . LYS A 1 97 ? -15.504 0.700 19.976 1.00 85.44 97 LYS A C 1
ATOM 711 O O . LYS A 1 97 ? -16.198 -0.001 20.700 1.00 85.44 97 LYS A O 1
ATOM 716 N N . PHE A 1 98 ? -14.273 0.363 19.594 1.00 87.69 98 PHE A N 1
ATOM 717 C CA . PHE A 1 98 ? -13.634 -0.899 19.944 1.00 87.69 98 PHE A CA 1
ATOM 718 C C . PHE A 1 98 ? -12.105 -0.730 20.048 1.00 87.69 98 PHE A C 1
ATOM 720 O O . PHE A 1 98 ? -11.375 -1.042 19.100 1.00 87.69 98 PHE A O 1
ATOM 727 N N . PRO A 1 99 ? -11.601 -0.173 21.165 1.00 87.62 99 PRO A N 1
ATOM 728 C CA . PRO A 1 99 ? -10.180 0.131 21.337 1.00 87.62 99 PRO A CA 1
ATOM 729 C C . PRO A 1 99 ? -9.285 -1.118 21.324 1.00 87.62 99 PRO A C 1
ATOM 731 O O . PRO A 1 99 ? -8.132 -1.035 20.904 1.00 87.62 99 PRO A O 1
ATOM 734 N N . GLU A 1 100 ? -9.807 -2.281 21.719 1.00 89.94 100 GLU A N 1
ATOM 735 C CA . GLU A 1 100 ? -9.080 -3.554 21.735 1.00 89.94 100 GLU A CA 1
ATOM 736 C C . GLU A 1 100 ? -8.750 -4.066 20.326 1.00 89.94 100 GLU A C 1
ATOM 738 O O . GLU A 1 100 ? -7.839 -4.872 20.159 1.00 89.94 100 GLU A O 1
ATOM 743 N N . LEU A 1 101 ? -9.434 -3.585 19.282 1.00 89.44 101 LEU A N 1
ATOM 744 C CA . LEU A 1 101 ? -9.188 -4.037 17.911 1.00 89.44 101 LEU A CA 1
ATOM 745 C C . LEU A 1 101 ? -7.733 -3.815 17.469 1.00 89.44 101 LEU A C 1
ATOM 747 O O . LEU A 1 101 ? -7.183 -4.607 16.708 1.00 89.44 101 LEU A O 1
ATOM 751 N N . GLU A 1 102 ? -7.110 -2.746 17.963 1.00 85.50 102 GLU A N 1
ATOM 752 C CA . GLU A 1 102 ? -5.721 -2.395 17.662 1.00 85.50 102 GLU A CA 1
ATOM 753 C C . GLU A 1 102 ? -4.713 -3.403 18.227 1.00 85.50 102 GLU A C 1
ATOM 755 O O . GLU A 1 102 ? -3.703 -3.682 17.587 1.00 85.50 102 GLU A O 1
ATOM 760 N N . THR A 1 103 ? -4.984 -3.963 19.407 1.00 88.25 103 THR A N 1
ATOM 761 C CA . THR A 1 103 ? -4.106 -4.964 20.030 1.00 88.25 103 THR A CA 1
ATOM 762 C C . THR A 1 103 ? -4.409 -6.377 19.543 1.00 88.25 103 THR A C 1
ATOM 764 O O . THR A 1 103 ? -3.557 -7.253 19.637 1.00 88.25 103 THR A O 1
ATOM 767 N N . LEU A 1 104 ? -5.612 -6.610 19.013 1.00 91.69 104 LEU A N 1
ATOM 768 C CA . LEU A 1 104 ? -6.017 -7.902 18.465 1.00 91.69 104 LEU A CA 1
ATOM 769 C C . LEU A 1 104 ? -5.541 -8.104 17.022 1.00 91.69 104 LEU A C 1
ATOM 771 O O . LEU A 1 104 ? -5.251 -9.233 16.627 1.00 91.69 104 LEU A O 1
ATOM 775 N N . VAL A 1 105 ? -5.479 -7.037 16.219 1.00 92.25 105 VAL A N 1
ATOM 776 C CA . VAL A 1 105 ? -5.178 -7.124 14.785 1.00 92.25 105 VAL A CA 1
ATOM 777 C C . VAL A 1 105 ? -4.094 -6.122 14.402 1.00 92.25 105 VAL A C 1
ATOM 779 O O . VAL A 1 105 ? -4.360 -4.956 14.130 1.00 92.25 105 VAL A O 1
ATOM 782 N N . HIS A 1 106 ? -2.857 -6.608 14.329 1.00 89.62 106 HIS A N 1
ATOM 783 C CA . HIS A 1 106 ? -1.688 -5.770 14.054 1.00 89.62 106 HIS A CA 1
ATOM 784 C C . HIS A 1 106 ? -1.484 -5.463 12.565 1.00 89.62 106 HIS A C 1
ATOM 786 O O . HIS A 1 106 ? -0.928 -4.425 12.215 1.00 89.62 106 HIS A O 1
ATOM 792 N N . HIS A 1 107 ? -1.885 -6.372 11.672 1.00 93.25 107 HIS A N 1
ATOM 793 C CA . HIS A 1 107 ? -1.602 -6.229 10.247 1.00 93.25 107 HIS A CA 1
ATOM 794 C C . HIS A 1 107 ? -2.614 -5.275 9.573 1.00 93.25 107 HIS A C 1
ATOM 796 O O . HIS A 1 107 ? -3.821 -5.526 9.661 1.00 93.25 107 HIS A O 1
ATOM 802 N N . PRO A 1 108 ? -2.172 -4.215 8.862 1.00 92.00 108 PRO A N 1
ATOM 803 C CA . PRO A 1 108 ? -3.049 -3.177 8.306 1.00 92.00 108 PRO A CA 1
ATOM 804 C C . PRO A 1 108 ? -4.202 -3.681 7.435 1.00 92.00 108 PRO A C 1
ATOM 806 O O . PRO A 1 108 ? -5.342 -3.230 7.567 1.00 92.00 108 PRO A O 1
ATOM 809 N N . VAL A 1 109 ? -3.915 -4.645 6.558 1.00 92.88 109 VAL A N 1
ATOM 810 C CA . VAL A 1 109 ? -4.907 -5.200 5.627 1.00 92.88 109 VAL A CA 1
ATOM 811 C C . VAL A 1 109 ? -5.943 -6.037 6.373 1.00 92.88 109 VAL A C 1
ATOM 813 O O . VAL A 1 109 ? -7.132 -5.979 6.059 1.00 92.88 109 VAL A O 1
ATOM 816 N N . ASP A 1 110 ? -5.518 -6.792 7.385 1.00 94.00 110 ASP A N 1
ATOM 817 C CA . ASP A 1 110 ? -6.434 -7.598 8.191 1.00 94.00 110 ASP A CA 1
ATOM 818 C C . ASP A 1 110 ? -7.271 -6.720 9.111 1.00 94.00 110 ASP A C 1
ATOM 820 O O . ASP A 1 110 ? -8.474 -6.941 9.226 1.00 94.00 110 ASP A O 1
ATOM 824 N N . TYR A 1 111 ? -6.684 -5.656 9.661 1.00 93.56 111 TYR A N 1
ATOM 825 C CA . TYR A 1 111 ? -7.417 -4.645 10.415 1.00 93.56 111 TYR A CA 1
ATOM 826 C C . TYR A 1 111 ? -8.549 -4.062 9.566 1.00 93.56 111 TYR A C 1
ATOM 828 O O . TYR A 1 111 ? -9.701 -4.049 9.994 1.00 93.56 111 TYR A O 1
ATOM 836 N N . ALA A 1 112 ? -8.256 -3.665 8.322 1.00 91.50 112 ALA A N 1
ATOM 837 C CA . ALA A 1 112 ? -9.261 -3.156 7.392 1.00 91.50 112 ALA A CA 1
ATOM 838 C C . ALA A 1 112 ? -10.355 -4.193 7.067 1.00 91.50 112 ALA A C 1
ATOM 840 O O . ALA A 1 112 ? -11.535 -3.843 6.987 1.00 91.50 112 ALA A O 1
ATOM 841 N N . ARG A 1 113 ? -9.999 -5.478 6.915 1.00 91.75 113 ARG A N 1
ATOM 842 C CA . ARG A 1 113 ? -10.974 -6.569 6.717 1.00 91.75 113 ARG A CA 1
ATOM 843 C C . ARG A 1 113 ? -11.886 -6.743 7.927 1.00 91.75 113 ARG A C 1
ATOM 845 O O . ARG A 1 113 ? -13.093 -6.894 7.745 1.00 91.75 113 ARG A O 1
ATOM 852 N N . VAL A 1 114 ? -11.331 -6.707 9.138 1.00 90.94 114 VAL A N 1
ATOM 853 C CA . VAL A 1 114 ? -12.101 -6.843 10.379 1.00 90.94 114 VAL A CA 1
ATOM 854 C C . VAL A 1 114 ? -13.005 -5.634 10.579 1.00 90.94 114 VAL A C 1
ATOM 856 O O . VAL A 1 114 ? -14.198 -5.817 10.774 1.00 90.94 114 VAL A O 1
ATOM 859 N N . VAL A 1 115 ? -12.492 -4.416 10.403 1.00 89.50 115 VAL A N 1
ATOM 860 C CA . VAL A 1 115 ? -13.282 -3.174 10.379 1.00 89.50 115 VAL A CA 1
ATOM 861 C C . VAL A 1 115 ? -14.456 -3.274 9.401 1.00 89.50 115 VAL A C 1
ATOM 863 O O . VAL A 1 115 ? -15.602 -3.018 9.770 1.00 89.50 115 VAL A O 1
ATOM 866 N N . LYS A 1 116 ? -14.200 -3.715 8.162 1.00 88.44 116 LYS A N 1
ATOM 867 C CA . LYS A 1 116 ? -15.246 -3.918 7.151 1.00 88.44 116 LYS A CA 1
ATOM 868 C C . LYS A 1 116 ? -16.282 -4.956 7.591 1.00 88.44 116 LYS A C 1
ATOM 870 O O . LYS A 1 116 ? -17.451 -4.820 7.241 1.00 88.44 116 LYS A O 1
ATOM 875 N N . LYS A 1 117 ? -15.857 -6.001 8.308 1.00 86.81 117 LYS A N 1
ATOM 876 C CA . LYS A 1 117 ? -16.725 -7.086 8.779 1.00 86.81 117 LYS A CA 1
ATOM 877 C C . LYS A 1 117 ? -17.550 -6.704 10.006 1.00 86.81 117 LYS A C 1
ATOM 879 O O . LYS A 1 117 ? -18.691 -7.143 10.079 1.00 86.81 117 LYS A O 1
ATOM 884 N N . ILE A 1 118 ? -16.984 -5.918 10.925 1.00 84.44 118 ILE A N 1
ATOM 885 C CA . ILE A 1 118 ? -17.705 -5.323 12.057 1.00 84.44 118 ILE A CA 1
ATOM 886 C C . ILE A 1 118 ? -18.835 -4.452 11.505 1.00 84.44 118 ILE A C 1
ATOM 888 O O . ILE A 1 118 ? -19.968 -4.570 11.952 1.00 84.44 118 ILE A O 1
ATOM 892 N N . GLY A 1 119 ? -18.539 -3.656 10.471 1.00 71.62 119 GLY A N 1
ATOM 893 C CA . GLY A 1 119 ? -19.517 -2.759 9.868 1.00 71.62 119 GLY A CA 1
ATOM 894 C C . GLY A 1 119 ? -19.888 -1.614 10.815 1.00 71.62 119 GLY A C 1
ATOM 895 O O . GLY A 1 119 ? -19.755 -1.700 12.030 1.00 71.62 119 GLY A O 1
ATOM 896 N N . ASN A 1 120 ? -20.359 -0.498 10.265 1.00 61.91 120 ASN A N 1
ATOM 897 C CA . ASN A 1 120 ? -20.897 0.605 11.067 1.00 61.91 120 ASN A CA 1
ATOM 898 C C . ASN A 1 120 ? -22.307 0.272 11.600 1.00 61.91 120 ASN A C 1
ATOM 900 O O . ASN A 1 120 ? -23.207 1.101 11.490 1.00 61.91 120 ASN A O 1
ATOM 904 N N . GLU A 1 121 ? -22.523 -0.928 12.144 1.00 54.06 121 GLU A N 1
ATOM 905 C CA . GLU A 1 121 ? -23.710 -1.157 12.965 1.00 54.06 121 GLU A CA 1
ATOM 906 C C . GLU A 1 121 ? -23.550 -0.305 14.234 1.00 54.06 121 GLU A C 1
ATOM 908 O O . GLU A 1 121 ? -22.489 -0.265 14.859 1.00 54.06 121 GLU A O 1
ATOM 913 N N . THR A 1 122 ? -24.563 0.532 14.431 1.00 45.84 122 THR A N 1
ATOM 914 C CA . THR A 1 122 ? -24.559 1.836 15.110 1.00 45.84 122 THR A CA 1
ATOM 915 C C . THR A 1 122 ? -24.052 1.828 16.542 1.00 45.84 122 THR A C 1
ATOM 917 O O . THR A 1 122 ? -24.540 0.993 17.331 1.00 45.84 122 THR A O 1
#

pLDDT: mean 80.19, std 15.29, range [36.0, 94.69]

Foldseek 3Di:
DDDQQPPPLLDDPVSLVVLPPDDLCSLDVLVVDPLNVVLVVVVVVVVVVPQQPPPDPDDP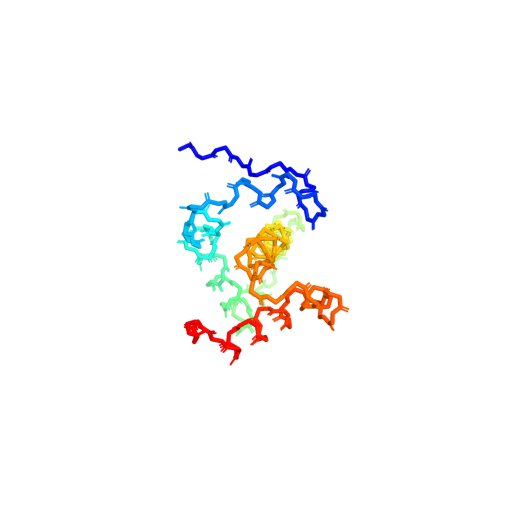VPRPVVVSVVSVVVVVVVVVSSLSSVQSNLQSVCCVPCVCLCVVDPDSVVSVVVSVVVPPPD

Radius of gyration: 18.91 Å; Cα contacts (8 Å, |Δi|>4): 77; chains: 1; bounding box: 47×33×50 Å

Solvent-accessible surface area (backbone atoms only — not comparable to full-atom values): 7421 Å² total; per-residue (Å²): 138,77,82,76,78,66,90,77,44,71,79,42,76,69,44,30,58,75,43,62,94,62,55,68,72,81,64,48,53,60,93,75,33,67,67,50,52,52,49,53,51,52,49,58,47,38,75,68,54,73,63,68,70,60,82,76,86,67,62,72,93,70,32,68,65,54,51,51,52,52,54,50,52,56,52,47,52,52,50,54,52,37,51,39,47,52,36,33,42,52,46,51,69,39,40,87,80,46,58,64,52,62,80,75,38,79,50,56,71,58,36,53,52,48,54,64,68,66,44,88,75,126